Protein AF-A0A969JQ95-F1 (afdb_monomer_lite)

Structure (mmCIF, N/CA/C/O backbone):
data_AF-A0A969JQ95-F1
#
_entry.id   AF-A0A969JQ95-F1
#
loop_
_atom_site.group_PDB
_atom_site.id
_atom_site.type_symbol
_atom_site.label_atom_id
_atom_site.label_alt_id
_atom_site.label_comp_id
_atom_site.label_asym_id
_atom_site.label_entity_id
_atom_site.label_seq_id
_atom_site.pdbx_PDB_ins_code
_atom_site.Cartn_x
_atom_site.Cartn_y
_atom_site.Cartn_z
_atom_site.occupancy
_atom_site.B_iso_or_equiv
_atom_site.auth_seq_id
_atom_site.auth_comp_id
_atom_site.auth_asym_id
_atom_site.auth_atom_id
_atom_site.pdbx_PDB_model_num
ATOM 1 N N . MET A 1 1 ? -40.026 -18.422 6.077 1.00 39.47 1 MET A N 1
ATOM 2 C CA . MET A 1 1 ? -38.913 -17.659 5.477 1.00 39.47 1 MET A CA 1
ATOM 3 C C . MET A 1 1 ? -38.863 -16.306 6.175 1.00 39.47 1 MET A C 1
ATOM 5 O O . MET A 1 1 ? -39.775 -15.521 5.938 1.00 39.47 1 MET A O 1
ATOM 9 N N . PRO A 1 2 ? -37.931 -16.047 7.105 1.00 45.78 2 PRO A N 1
ATOM 10 C CA . PRO A 1 2 ? -37.826 -14.724 7.706 1.00 45.78 2 PRO A CA 1
ATOM 11 C C . PRO A 1 2 ? -37.225 -13.755 6.680 1.00 45.78 2 PRO A C 1
ATOM 13 O O . PRO A 1 2 ? -36.242 -14.078 6.016 1.00 45.78 2 PRO A O 1
ATOM 16 N N . GLY A 1 3 ? -37.871 -12.601 6.508 1.00 43.53 3 GLY A N 1
ATOM 17 C CA . GLY A 1 3 ? -37.455 -11.560 5.573 1.00 43.53 3 GLY A CA 1
ATOM 18 C C . GLY A 1 3 ? -36.131 -10.927 5.992 1.00 43.53 3 GLY A C 1
ATOM 19 O O . GLY A 1 3 ? -35.941 -10.586 7.157 1.00 43.53 3 GLY A O 1
ATOM 20 N N . ASN A 1 4 ? -35.225 -10.765 5.029 1.00 43.16 4 ASN A N 1
ATOM 21 C CA . ASN A 1 4 ? -33.985 -10.015 5.189 1.00 43.16 4 ASN A CA 1
ATOM 22 C C . ASN A 1 4 ? -34.317 -8.561 5.558 1.00 43.16 4 ASN A C 1
ATOM 24 O O . ASN A 1 4 ? -34.802 -7.801 4.720 1.00 43.16 4 ASN A O 1
ATOM 28 N N . ILE A 1 5 ? -34.061 -8.171 6.807 1.00 46.16 5 ILE A N 1
ATOM 29 C CA . ILE A 1 5 ? -34.187 -6.780 7.244 1.00 46.16 5 ILE A CA 1
ATOM 30 C C . ILE A 1 5 ? -32.927 -6.052 6.784 1.00 46.16 5 ILE A C 1
ATOM 32 O O . ILE A 1 5 ? -31.868 -6.141 7.401 1.00 46.16 5 ILE A O 1
ATOM 36 N N . THR A 1 6 ? -33.024 -5.347 5.663 1.00 39.12 6 THR A N 1
ATOM 37 C CA . THR A 1 6 ? -31.972 -4.442 5.203 1.00 39.12 6 THR A CA 1
ATOM 38 C C . THR A 1 6 ? -32.025 -3.179 6.062 1.00 39.12 6 THR A C 1
ATOM 40 O O . THR A 1 6 ? -32.934 -2.364 5.917 1.00 39.12 6 THR A O 1
ATOM 43 N N . TYR A 1 7 ? -31.067 -2.999 6.974 1.00 50.94 7 TYR A N 1
ATOM 44 C CA . TYR A 1 7 ? -30.892 -1.722 7.669 1.00 50.94 7 TYR A CA 1
ATOM 45 C C . TYR A 1 7 ? -30.295 -0.707 6.691 1.00 50.94 7 TYR A C 1
ATOM 47 O O . TYR A 1 7 ? -29.084 -0.620 6.501 1.00 50.94 7 TYR A O 1
ATOM 55 N N . THR A 1 8 ? -31.157 0.050 6.019 1.00 44.38 8 THR A N 1
ATOM 56 C CA . THR A 1 8 ? -30.735 1.231 5.268 1.00 44.38 8 THR A CA 1
ATOM 57 C C . THR A 1 8 ? -30.500 2.364 6.262 1.00 44.38 8 THR A C 1
ATOM 59 O O . THR A 1 8 ? -31.432 2.791 6.943 1.00 44.38 8 THR A O 1
ATOM 62 N N . PHE A 1 9 ? -29.274 2.880 6.346 1.00 43.19 9 PHE A N 1
ATOM 63 C CA . PHE A 1 9 ? -29.009 4.118 7.075 1.00 43.19 9 PHE A CA 1
ATOM 64 C C . PHE A 1 9 ? -29.744 5.275 6.383 1.00 43.19 9 PHE A C 1
ATOM 66 O O . PHE A 1 9 ? -29.289 5.813 5.377 1.00 43.19 9 PHE A O 1
ATOM 73 N N . ARG A 1 10 ? -30.899 5.670 6.925 1.00 44.25 10 ARG A N 1
ATOM 74 C CA . ARG A 1 10 ? -31.503 6.978 6.658 1.00 44.25 10 ARG A CA 1
ATOM 75 C C . ARG A 1 10 ? -31.064 7.942 7.747 1.00 44.25 10 ARG A C 1
ATOM 77 O O . ARG A 1 10 ? -31.684 7.990 8.798 1.00 44.25 10 ARG A O 1
ATOM 84 N N . HIS A 1 11 ? -30.056 8.755 7.461 1.00 50.06 11 HIS A N 1
ATOM 85 C CA . HIS A 1 11 ? -29.909 10.057 8.112 1.00 50.06 11 HIS A CA 1
ATOM 86 C C . HIS A 1 11 ? -29.346 11.071 7.112 1.00 50.06 11 HIS A C 1
ATOM 88 O O . HIS A 1 11 ? -28.184 11.445 7.159 1.00 50.06 11 HIS A O 1
ATOM 94 N N . VAL A 1 12 ? -30.203 11.524 6.193 1.00 44.75 12 VAL A N 1
ATOM 95 C CA . VAL A 1 12 ? -29.936 12.688 5.322 1.00 44.75 12 VAL A CA 1
ATOM 96 C C . VAL A 1 12 ? -30.462 13.995 5.951 1.00 44.75 12 VAL A C 1
ATOM 98 O O . VAL A 1 12 ? -30.432 15.039 5.323 1.00 44.75 12 VAL A O 1
ATOM 101 N N . LEU A 1 13 ? -30.912 14.002 7.215 1.00 43.06 13 LEU A N 1
ATOM 102 C CA . LEU A 1 13 ? -31.519 15.202 7.826 1.00 43.06 13 LEU A CA 1
ATOM 103 C C . LEU A 1 13 ? -31.147 15.459 9.300 1.00 43.06 13 LEU A C 1
ATOM 105 O O . LEU A 1 13 ? -31.992 15.901 10.065 1.00 43.06 13 LEU A O 1
ATOM 109 N N . VAL A 1 14 ? -29.893 15.225 9.714 1.00 46.31 14 VAL A N 1
ATOM 110 C CA . VAL A 1 14 ? -29.305 15.908 10.897 1.00 46.31 14 VAL A CA 1
ATOM 111 C C . VAL A 1 14 ? -27.792 16.060 10.693 1.00 46.31 14 VAL A C 1
ATOM 113 O O . VAL A 1 14 ? -27.013 15.306 11.267 1.00 46.31 14 VAL A O 1
ATOM 116 N N . SER A 1 15 ? -27.337 16.958 9.815 1.00 46.72 15 SER A N 1
ATOM 117 C CA . SER A 1 15 ? -25.892 17.034 9.542 1.00 46.72 15 SER A CA 1
ATOM 118 C C . SER A 1 15 ? -25.397 18.352 8.939 1.00 46.72 15 SER A C 1
ATOM 120 O O . SER A 1 15 ? -24.520 18.324 8.089 1.00 46.72 15 SER A O 1
ATOM 122 N N . ASP A 1 16 ? -25.874 19.499 9.417 1.00 43.09 16 ASP A N 1
ATOM 123 C CA . ASP A 1 16 ? -25.148 20.761 9.172 1.00 43.09 16 ASP A CA 1
ATOM 124 C C . ASP A 1 16 ? -24.722 21.436 10.485 1.00 43.09 16 ASP A C 1
ATOM 126 O O . ASP A 1 16 ? -23.599 21.918 10.598 1.00 43.09 16 ASP A O 1
ATOM 130 N N . ALA A 1 17 ? -25.537 21.362 11.546 1.00 48.12 17 ALA A N 1
ATOM 131 C CA . ALA A 1 17 ? -25.195 21.958 12.844 1.00 48.12 17 ALA A CA 1
ATOM 132 C C . ALA A 1 17 ? -24.312 21.070 13.753 1.00 48.12 17 ALA A C 1
ATOM 134 O O . ALA A 1 17 ? -23.516 21.600 14.518 1.00 48.12 17 ALA A O 1
ATOM 135 N N . VAL A 1 18 ? -24.411 19.733 13.669 1.00 47.97 18 VAL A N 1
ATOM 136 C CA . VAL A 1 18 ? -23.677 18.797 14.561 1.00 47.97 18 VAL A CA 1
ATOM 137 C C . VAL A 1 18 ? -22.268 18.469 14.043 1.00 47.97 18 VAL A C 1
ATOM 139 O O . VAL A 1 18 ? -21.341 18.246 14.821 1.00 47.97 18 VAL A O 1
ATOM 142 N N . TYR A 1 19 ? -22.064 18.487 12.723 1.00 49.19 19 TYR A N 1
ATOM 143 C CA . TYR A 1 19 ? -20.752 18.196 12.127 1.00 49.19 19 TYR A CA 1
ATOM 144 C C . TYR A 1 19 ? -19.735 19.324 12.331 1.00 49.19 19 TYR A C 1
ATOM 146 O O . TYR A 1 19 ? -18.538 19.051 12.402 1.00 49.19 19 TYR A O 1
ATOM 154 N N . GLY A 1 20 ? -20.199 20.570 12.473 1.00 50.91 20 GLY A N 1
ATOM 155 C CA . GLY A 1 20 ? -19.352 21.705 12.846 1.00 50.91 20 GLY A CA 1
ATOM 156 C C . GLY A 1 20 ? -18.942 21.716 14.324 1.00 50.91 20 GLY A C 1
ATOM 157 O O . GLY A 1 20 ? -17.975 22.388 14.672 1.00 50.91 20 GLY A O 1
ATOM 158 N N . THR A 1 21 ? -19.644 20.969 15.186 1.00 55.16 21 THR A N 1
ATOM 159 C CA . THR A 1 21 ? -19.422 20.954 16.643 1.00 55.16 21 THR A CA 1
ATOM 160 C C . THR A 1 21 ? -18.683 19.717 17.147 1.00 55.16 21 THR A C 1
ATOM 162 O O . THR A 1 21 ? -18.159 19.746 18.256 1.00 55.16 21 THR A O 1
ATOM 165 N N . MET A 1 22 ? -18.636 18.632 16.367 1.00 64.69 22 MET A N 1
ATOM 166 C CA . MET A 1 22 ? -17.941 17.405 16.764 1.00 64.69 22 MET A CA 1
ATOM 167 C C . MET A 1 22 ? -16.424 17.599 16.683 1.00 64.69 22 MET A C 1
ATOM 169 O O . MET A 1 22 ? -15.874 17.978 15.643 1.00 64.69 22 MET A O 1
ATOM 173 N N . LEU A 1 23 ? -15.728 17.317 17.783 1.00 81.88 23 LEU A N 1
ATOM 174 C CA . LEU A 1 23 ? -14.276 17.440 17.833 1.00 81.88 23 LEU A CA 1
ATOM 175 C C . LEU A 1 23 ? -13.645 16.441 16.853 1.00 81.88 23 LEU A C 1
ATOM 177 O O . LEU A 1 23 ? -14.117 15.314 16.689 1.00 81.88 23 LEU A O 1
ATOM 181 N N . LYS A 1 24 ? -12.525 16.818 16.216 1.00 82.44 24 LYS A N 1
ATOM 182 C CA . LYS A 1 24 ? -11.788 15.930 15.286 1.00 82.44 24 LYS A CA 1
ATOM 183 C C . LYS A 1 24 ? -11.512 14.546 15.893 1.00 82.44 24 LYS A C 1
ATOM 185 O O . LYS A 1 24 ? -11.517 13.552 15.171 1.00 82.44 24 LYS A O 1
ATOM 190 N N . GLN A 1 25 ? -11.291 14.501 17.205 1.00 84.44 25 GLN A N 1
ATOM 191 C CA . GLN A 1 25 ? -11.048 13.282 17.964 1.00 84.44 25 GLN A CA 1
ATOM 192 C C . GLN A 1 25 ? -12.280 12.369 18.027 1.00 84.44 25 GLN A C 1
ATOM 194 O O . GLN A 1 25 ? -12.154 11.177 17.780 1.00 84.44 25 GLN A O 1
ATOM 199 N N . GLU A 1 26 ? -13.473 12.913 18.266 1.00 86.00 26 GLU A N 1
ATOM 200 C CA . GLU A 1 26 ? -14.717 12.132 18.326 1.00 86.00 26 GLU A CA 1
ATOM 201 C C . GLU A 1 26 ? -15.036 11.494 16.970 1.00 86.00 26 GLU A C 1
ATOM 203 O O . GLU A 1 26 ? -15.347 10.305 16.892 1.00 86.00 26 GLU A O 1
ATOM 208 N N . ARG A 1 27 ? -14.855 12.248 15.878 1.00 91.12 27 ARG A N 1
ATOM 209 C CA . ARG A 1 27 ? -15.015 11.717 14.517 1.00 91.12 27 ARG A CA 1
ATOM 210 C C . ARG A 1 27 ? -14.007 10.606 14.210 1.00 91.12 27 ARG A C 1
ATOM 212 O O . ARG A 1 27 ? -14.366 9.613 13.584 1.00 91.12 27 ARG A O 1
ATOM 219 N N . SER A 1 28 ? -12.759 10.762 14.652 1.00 93.19 28 SER A N 1
ATOM 220 C CA . SER A 1 28 ? -11.717 9.740 14.496 1.00 93.19 28 SER A CA 1
ATOM 221 C C . SER A 1 28 ? -12.079 8.443 15.232 1.00 93.19 28 SER A C 1
ATOM 223 O O . SER A 1 28 ? -11.984 7.353 14.663 1.00 93.19 28 SER A O 1
ATOM 225 N N . THR A 1 29 ? -12.613 8.552 16.452 1.00 94.44 29 THR A N 1
ATOM 226 C CA . THR A 1 29 ? -13.114 7.407 17.225 1.00 94.44 29 THR A CA 1
ATOM 227 C C . THR A 1 29 ? -14.301 6.718 16.542 1.00 94.44 29 THR A C 1
ATOM 229 O O . THR A 1 29 ? -14.365 5.492 16.514 1.00 94.44 29 THR A O 1
ATOM 232 N N . LEU A 1 30 ? -15.219 7.469 15.925 1.00 95.62 30 LEU A N 1
ATOM 233 C CA . LEU A 1 30 ? -16.320 6.871 15.157 1.00 95.62 30 LEU A CA 1
ATOM 234 C C . LEU A 1 30 ? -15.821 6.082 13.941 1.00 95.62 30 LEU A C 1
ATOM 236 O O . LEU A 1 30 ? -16.314 4.984 13.684 1.00 95.62 30 LEU A O 1
ATOM 240 N N . HIS A 1 31 ? -14.827 6.597 13.211 1.00 97.62 31 HIS A N 1
ATOM 241 C CA . HIS A 1 31 ? -14.221 5.847 12.110 1.00 97.62 31 HIS A CA 1
ATOM 242 C C . HIS A 1 31 ? -13.595 4.533 12.587 1.00 97.62 31 HIS A C 1
ATOM 244 O O . HIS A 1 31 ? -13.763 3.521 11.906 1.00 97.62 31 HIS A O 1
ATOM 250 N N . LEU A 1 32 ? -12.950 4.536 13.760 1.00 97.69 32 LEU A N 1
ATOM 251 C CA . LEU A 1 32 ? -12.420 3.320 14.373 1.00 97.69 32 LEU A CA 1
ATOM 252 C C . LEU A 1 32 ? -13.526 2.296 14.658 1.00 97.69 32 LEU A C 1
ATOM 254 O O . LEU A 1 32 ? -13.407 1.142 14.252 1.00 97.69 32 LEU A O 1
ATOM 258 N N . PHE A 1 33 ? -14.612 2.715 15.313 1.00 97.94 33 PHE A N 1
ATOM 259 C CA . PHE A 1 33 ? -15.711 1.807 15.649 1.00 97.94 33 PHE A CA 1
ATOM 260 C C . PHE A 1 33 ? -16.371 1.200 14.415 1.00 97.94 33 PHE A C 1
ATOM 262 O O . PHE A 1 33 ? -16.675 0.009 14.410 1.00 97.94 33 PHE A O 1
ATOM 269 N N . VAL A 1 34 ? -16.562 1.988 13.353 1.00 97.94 34 VAL A N 1
ATOM 270 C CA . VAL A 1 34 ? -17.110 1.465 12.096 1.00 97.94 34 VAL A CA 1
ATOM 271 C C . VAL A 1 34 ? -16.171 0.430 11.481 1.00 97.94 34 VAL A C 1
ATOM 273 O O . VAL A 1 34 ? -16.640 -0.632 11.082 1.00 97.94 34 VAL A O 1
ATOM 276 N N . ALA A 1 35 ? -14.862 0.698 11.440 1.00 98.12 35 ALA A N 1
ATOM 277 C CA . ALA A 1 35 ? -13.896 -0.259 10.910 1.00 98.12 35 ALA A CA 1
ATOM 278 C C . ALA A 1 35 ? -13.937 -1.583 11.688 1.00 98.12 35 ALA A C 1
ATOM 280 O O . ALA A 1 35 ? -14.150 -2.635 11.096 1.00 98.12 35 ALA A O 1
ATOM 281 N N . GLN A 1 36 ? -13.852 -1.518 13.019 1.00 98.25 36 GLN A N 1
ATOM 282 C CA . GLN A 1 36 ? -13.895 -2.699 13.886 1.00 98.25 36 GLN A CA 1
ATOM 283 C C . GLN A 1 36 ? -15.206 -3.483 13.751 1.00 98.25 36 GLN A C 1
ATOM 285 O O . GLN A 1 36 ? -15.194 -4.712 13.747 1.00 98.25 36 GLN A O 1
ATOM 290 N N . ALA A 1 37 ? -16.339 -2.791 13.603 1.00 98.19 37 ALA A N 1
ATOM 291 C CA . ALA A 1 37 ? -17.621 -3.443 13.367 1.00 98.19 37 ALA A CA 1
ATOM 292 C C . ALA A 1 37 ? -17.647 -4.187 12.022 1.00 98.19 37 ALA A C 1
ATOM 294 O O . ALA A 1 37 ? -18.160 -5.302 11.960 1.00 98.19 37 ALA A O 1
ATOM 295 N N . ILE A 1 38 ? -17.077 -3.605 10.960 1.00 97.81 38 ILE A N 1
ATOM 296 C CA . ILE A 1 38 ? -16.952 -4.266 9.652 1.00 97.81 38 ILE A CA 1
ATOM 297 C C . ILE A 1 38 ? -16.076 -5.516 9.774 1.00 97.81 38 ILE A C 1
ATOM 299 O O . ILE A 1 38 ? -16.487 -6.575 9.306 1.00 97.81 38 ILE A O 1
ATOM 303 N N . GLU A 1 39 ? -14.918 -5.424 10.432 1.00 97.12 39 GLU A N 1
ATOM 304 C CA . GLU A 1 39 ? -14.035 -6.582 10.632 1.00 97.12 39 GLU A CA 1
ATOM 305 C C . GLU A 1 39 ? -14.716 -7.710 11.399 1.00 97.12 39 GLU A C 1
ATOM 307 O O . GLU A 1 39 ? -14.601 -8.875 11.027 1.00 97.12 39 GLU A O 1
ATOM 312 N N . HIS A 1 40 ? -15.449 -7.360 12.455 1.00 97.06 40 HIS A N 1
ATOM 313 C CA . HIS A 1 40 ? -16.128 -8.333 13.295 1.00 97.06 40 HIS A CA 1
ATOM 314 C C . HIS A 1 40 ? -17.299 -9.011 12.575 1.00 97.06 40 HIS A C 1
ATOM 316 O O . HIS A 1 40 ? -17.450 -10.226 12.648 1.00 97.06 40 HIS A O 1
ATOM 322 N N . LEU A 1 41 ? -18.137 -8.239 11.875 1.00 97.12 41 LEU A N 1
ATOM 323 C CA . LEU A 1 41 ? -19.340 -8.761 11.218 1.00 97.12 41 LEU A CA 1
ATOM 324 C C . LEU A 1 41 ? -19.039 -9.504 9.913 1.00 97.12 41 LEU A C 1
ATOM 326 O O . LEU A 1 41 ? -19.851 -10.317 9.471 1.00 97.12 41 LEU A O 1
ATOM 330 N N . TYR A 1 42 ? -17.914 -9.190 9.270 1.00 95.69 42 TYR A N 1
ATOM 331 C CA . TYR A 1 42 ? -17.584 -9.673 7.932 1.00 95.69 42 TYR A CA 1
ATOM 332 C C . TYR A 1 42 ? -16.213 -10.343 7.855 1.00 95.69 42 TYR A C 1
ATOM 334 O O . TYR A 1 42 ? -15.630 -10.374 6.773 1.00 95.69 42 TYR A O 1
ATOM 342 N N . SER A 1 43 ? -15.727 -10.916 8.960 1.00 93.38 43 SER A N 1
ATOM 343 C CA . SER A 1 43 ? -14.435 -11.617 9.036 1.00 93.38 43 SER A CA 1
ATOM 344 C C . SER A 1 43 ? -14.231 -12.617 7.895 1.00 93.38 43 SER A C 1
ATOM 346 O O . SER A 1 43 ? -13.184 -12.626 7.256 1.00 93.38 43 SER A O 1
ATOM 348 N N . ASP A 1 44 ? -15.268 -13.392 7.568 1.00 94.69 44 ASP A N 1
ATOM 349 C CA . ASP A 1 44 ? -15.197 -14.479 6.579 1.00 94.69 44 ASP A CA 1
ATOM 350 C C . ASP A 1 44 ? -15.252 -13.982 5.126 1.00 94.69 44 ASP A C 1
ATOM 352 O O . ASP A 1 44 ? -15.094 -14.751 4.180 1.00 94.69 44 ASP A O 1
ATOM 356 N N . ARG A 1 45 ? -15.520 -12.689 4.928 1.00 94.69 45 ARG A N 1
ATOM 357 C CA . ARG A 1 45 ? -15.636 -12.044 3.613 1.00 94.69 45 ARG A CA 1
ATOM 358 C C . ARG A 1 45 ? -14.949 -10.683 3.590 1.00 94.69 45 ARG A C 1
ATOM 360 O O . ARG A 1 45 ? -15.388 -9.776 2.877 1.00 94.69 45 ARG A O 1
ATOM 367 N N . ILE A 1 46 ? -13.885 -10.551 4.385 1.00 94.12 46 ILE A N 1
ATOM 368 C CA . ILE A 1 46 ? -13.189 -9.285 4.638 1.00 94.12 46 ILE A CA 1
ATOM 369 C C . ILE A 1 46 ? -12.684 -8.643 3.346 1.00 94.12 46 ILE A C 1
ATOM 371 O O . ILE A 1 46 ? -12.702 -7.422 3.196 1.00 94.12 46 ILE A O 1
ATOM 375 N N . ASP A 1 47 ? -12.360 -9.486 2.368 1.00 92.69 47 ASP A N 1
ATOM 376 C CA . ASP A 1 47 ? -11.989 -9.113 1.014 1.00 92.69 47 ASP A CA 1
ATOM 377 C C . ASP A 1 47 ? -12.952 -8.097 0.386 1.00 92.69 47 ASP A C 1
ATOM 379 O O . ASP A 1 47 ? -12.520 -7.098 -0.183 1.00 92.69 47 ASP A O 1
ATOM 383 N N . GLY A 1 48 ? -14.266 -8.286 0.527 1.00 94.38 48 GLY A N 1
ATOM 384 C CA . GLY A 1 48 ? -15.261 -7.364 -0.035 1.00 94.38 48 GLY A CA 1
ATOM 385 C C . GLY A 1 48 ? -15.257 -5.961 0.586 1.00 94.38 48 GLY A C 1
ATOM 386 O O . GLY A 1 48 ? -15.927 -5.070 0.071 1.00 94.38 48 GLY A O 1
ATOM 387 N N . TYR A 1 49 ? -14.518 -5.757 1.678 1.00 97.25 49 TYR A N 1
ATOM 388 C CA . TYR A 1 49 ? -14.526 -4.533 2.477 1.00 97.25 49 TYR A CA 1
ATOM 389 C C . TYR A 1 49 ? -13.153 -3.860 2.585 1.00 97.25 49 TYR A C 1
ATOM 391 O O . TYR A 1 49 ? -13.054 -2.826 3.242 1.00 97.25 49 TYR A O 1
ATOM 399 N N . VAL A 1 50 ? -12.114 -4.386 1.927 1.00 98.00 50 VAL A N 1
ATOM 400 C CA . VAL A 1 50 ? -10.725 -3.897 2.035 1.00 98.00 50 VAL A CA 1
ATOM 401 C C . VAL A 1 50 ? -10.606 -2.384 1.819 1.00 98.00 50 VAL A C 1
ATOM 403 O O . VAL A 1 50 ? -10.035 -1.689 2.655 1.00 98.00 50 VAL A O 1
ATOM 406 N N . GLU A 1 51 ? -11.192 -1.838 0.751 1.00 96.88 51 GLU A N 1
ATOM 407 C CA . GLU A 1 51 ? -11.119 -0.396 0.459 1.00 96.88 51 GLU A CA 1
ATOM 408 C C . GLU A 1 51 ? -11.865 0.460 1.491 1.00 96.88 51 GLU A C 1
ATOM 410 O O . GLU A 1 51 ? -11.432 1.563 1.843 1.00 96.88 51 GLU A O 1
ATOM 415 N N . ILE A 1 52 ? -12.994 -0.043 1.997 1.00 97.44 52 ILE A N 1
ATOM 416 C CA . ILE A 1 52 ? -13.784 0.633 3.029 1.00 97.44 52 ILE A CA 1
ATOM 417 C C . ILE A 1 52 ? -12.986 0.648 4.336 1.00 97.44 52 ILE A C 1
ATOM 419 O O . ILE A 1 52 ? -12.849 1.699 4.964 1.00 97.44 52 ILE A O 1
ATOM 423 N N . LEU A 1 53 ? -12.394 -0.485 4.712 1.00 98.62 53 LEU A N 1
ATOM 424 C CA . LEU A 1 53 ? -11.545 -0.614 5.894 1.00 98.62 53 LEU A CA 1
ATOM 425 C C . LEU A 1 53 ? -10.325 0.300 5.804 1.00 98.62 53 LEU A C 1
ATOM 427 O O . LEU A 1 53 ? -10.085 1.062 6.739 1.00 98.62 53 LEU A O 1
ATOM 431 N N . ALA A 1 54 ? -9.628 0.325 4.664 1.00 97.94 54 ALA A N 1
ATOM 432 C CA . ALA A 1 54 ? -8.507 1.233 4.423 1.00 97.94 54 ALA A CA 1
ATOM 433 C C . ALA A 1 54 ? -8.906 2.693 4.695 1.00 97.94 54 ALA A C 1
ATOM 435 O O . ALA A 1 54 ? -8.230 3.421 5.423 1.00 97.94 54 ALA A O 1
ATOM 436 N N . ASN A 1 55 ? -10.057 3.110 4.165 1.00 97.06 55 ASN A N 1
ATOM 437 C CA . ASN A 1 55 ? -10.580 4.463 4.320 1.00 97.06 55 ASN A CA 1
ATOM 438 C C . ASN A 1 55 ? -10.994 4.813 5.754 1.00 97.06 55 ASN A C 1
ATOM 440 O O . ASN A 1 55 ? -10.770 5.948 6.193 1.00 97.06 55 ASN A O 1
ATOM 444 N N . HIS A 1 56 ? -11.632 3.887 6.469 1.00 98.44 56 HIS A N 1
ATOM 445 C CA . HIS A 1 56 ? -12.030 4.117 7.854 1.00 98.44 56 HIS A CA 1
ATOM 446 C C . HIS A 1 56 ? -10.813 4.132 8.779 1.00 98.44 56 HIS A C 1
ATOM 448 O O . HIS A 1 56 ? -10.668 5.072 9.559 1.00 98.44 56 HIS A O 1
ATOM 454 N N . TYR A 1 57 ? -9.890 3.182 8.635 1.00 98.56 57 TYR A N 1
ATOM 455 C CA . TYR A 1 57 ? -8.683 3.158 9.453 1.00 98.56 57 TYR A CA 1
ATOM 456 C C . TYR A 1 57 ? -7.784 4.371 9.219 1.00 98.56 57 TYR A C 1
ATOM 458 O O . TYR A 1 57 ? -7.282 4.930 10.194 1.00 98.56 57 TYR A O 1
ATOM 466 N N . LEU A 1 58 ? -7.658 4.861 7.978 1.00 98.06 58 LEU A N 1
ATOM 467 C CA . LEU A 1 58 ? -6.886 6.073 7.669 1.00 98.06 58 LEU A CA 1
ATOM 468 C C . LEU A 1 58 ? -7.391 7.315 8.427 1.00 98.06 58 LEU A C 1
ATOM 470 O O . LEU A 1 58 ? -6.623 8.226 8.727 1.00 98.06 58 LEU A O 1
ATOM 474 N N . ARG A 1 59 ? -8.693 7.366 8.728 1.00 97.88 59 ARG A N 1
ATOM 475 C CA . ARG A 1 59 ? -9.337 8.468 9.461 1.00 97.88 59 ARG A CA 1
ATOM 476 C C . ARG A 1 59 ? -9.425 8.209 10.967 1.00 97.88 59 ARG A C 1
ATOM 478 O O . ARG A 1 59 ? -10.025 9.016 11.675 1.00 97.88 59 ARG A O 1
ATOM 485 N N . SER A 1 60 ? -8.849 7.106 11.433 1.00 97.06 60 SER A N 1
ATOM 486 C CA . SER A 1 60 ? -8.874 6.646 12.817 1.00 97.06 60 SER A CA 1
ATOM 487 C C . SER A 1 60 ? -7.496 6.785 13.485 1.00 97.06 60 SER A C 1
ATOM 489 O O . SER A 1 60 ? -6.512 7.086 12.806 1.00 97.06 60 SER A O 1
ATOM 491 N N . PRO A 1 61 ? -7.379 6.524 14.798 1.00 96.44 61 PRO A N 1
ATOM 492 C CA . PRO A 1 61 ? -6.082 6.472 15.472 1.00 96.44 61 PRO A CA 1
ATOM 493 C C . PRO A 1 61 ? -5.227 5.234 15.123 1.00 96.44 61 PRO A C 1
ATOM 495 O O . PRO A 1 61 ? -4.035 5.241 15.413 1.00 96.44 61 PRO A O 1
ATOM 498 N N . GLN A 1 62 ? -5.800 4.178 14.525 1.00 97.69 62 GLN A N 1
ATOM 499 C CA . GLN A 1 62 ? -5.098 2.921 14.207 1.00 97.69 62 GLN A CA 1
ATOM 500 C C . GLN A 1 62 ? -4.479 2.963 12.801 1.00 97.69 62 GLN A C 1
ATOM 502 O O . GLN A 1 62 ? -4.994 2.384 11.840 1.00 97.69 62 GLN A O 1
ATOM 507 N N . LEU A 1 63 ? -3.382 3.712 12.670 1.00 98.19 63 LEU A N 1
ATOM 508 C CA . LEU A 1 63 ? -2.684 3.901 11.393 1.00 98.19 63 LEU A CA 1
ATOM 509 C C . LEU A 1 63 ? -1.932 2.652 10.914 1.00 98.19 63 LEU A C 1
ATOM 511 O O . LEU A 1 63 ? -1.701 2.503 9.719 1.00 98.19 63 LEU A O 1
ATOM 515 N N . ASP A 1 64 ? -1.582 1.745 11.819 1.00 98.19 64 ASP A N 1
ATOM 516 C CA . ASP A 1 64 ? -1.011 0.427 11.530 1.00 98.19 64 ASP A CA 1
ATOM 517 C C . ASP A 1 64 ? -2.007 -0.444 10.747 1.00 98.19 64 ASP A C 1
ATOM 519 O O . ASP A 1 64 ? -1.670 -1.039 9.721 1.00 98.19 64 ASP A O 1
ATOM 523 N N . ARG A 1 65 ? -3.282 -0.423 11.154 1.00 98.44 65 ARG A N 1
ATOM 524 C CA . ARG A 1 65 ? -4.372 -1.063 10.406 1.00 98.44 65 ARG A CA 1
ATOM 525 C C . ARG A 1 65 ? -4.623 -0.355 9.080 1.00 98.44 65 ARG A C 1
ATOM 527 O O . ARG A 1 65 ? -4.863 -1.017 8.073 1.00 98.44 65 ARG A O 1
ATOM 534 N N . ALA A 1 66 ? -4.518 0.976 9.051 1.00 98.69 66 ALA A N 1
ATOM 535 C CA . ALA A 1 66 ? -4.637 1.742 7.811 1.00 98.69 66 ALA A CA 1
ATOM 536 C C . ALA A 1 66 ? -3.553 1.351 6.798 1.00 98.69 66 ALA A C 1
ATOM 538 O O . ALA A 1 66 ? -3.868 1.154 5.628 1.00 98.69 66 ALA A O 1
ATOM 539 N N . LEU A 1 67 ? -2.306 1.195 7.253 1.00 98.81 67 LEU A N 1
ATOM 540 C CA . LEU A 1 67 ? -1.184 0.739 6.436 1.00 98.81 67 LEU A CA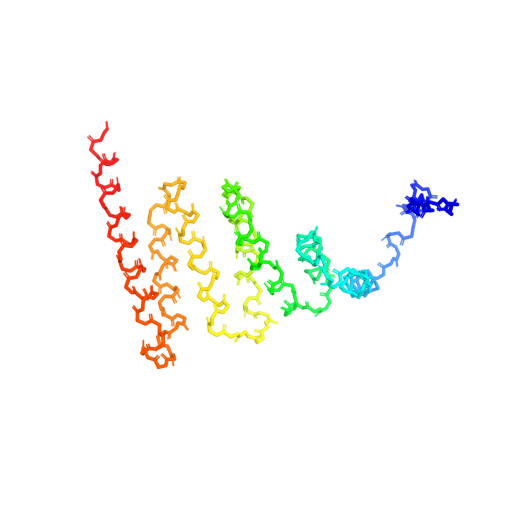 1
ATOM 541 C C . LEU A 1 67 ? -1.490 -0.631 5.824 1.00 98.81 67 LEU A C 1
ATOM 543 O O . LEU A 1 67 ? -1.452 -0.771 4.605 1.00 98.81 67 LEU A O 1
ATOM 547 N N . HIS A 1 68 ? -1.875 -1.603 6.654 1.00 98.50 68 HIS A N 1
ATOM 548 C CA . HIS A 1 68 ? -2.223 -2.950 6.201 1.00 98.50 68 HIS A CA 1
ATOM 549 C C . HIS A 1 68 ? -3.305 -2.941 5.109 1.00 98.50 68 HIS A C 1
ATOM 551 O O . HIS A 1 68 ? -3.104 -3.483 4.023 1.00 98.50 68 HIS A O 1
ATOM 557 N N . TYR A 1 69 ? -4.437 -2.275 5.351 1.00 98.75 69 TYR A N 1
ATOM 558 C CA . TYR A 1 69 ? -5.530 -2.266 4.378 1.00 98.75 69 TYR A CA 1
ATOM 559 C C . TYR A 1 69 ? -5.24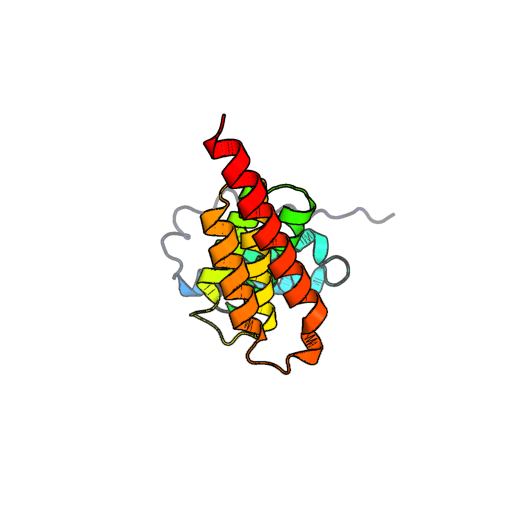9 -1.418 3.136 1.00 98.75 69 TYR A C 1
ATOM 561 O O . TYR A 1 69 ? -5.790 -1.723 2.076 1.00 98.75 69 TYR A O 1
ATOM 569 N N . MET A 1 70 ? -4.407 -0.383 3.219 1.00 98.75 70 MET A N 1
ATOM 570 C CA . MET A 1 70 ? -3.976 0.365 2.032 1.00 98.75 70 MET A CA 1
ATOM 571 C C . MET A 1 70 ? -3.076 -0.474 1.126 1.00 98.75 70 MET A C 1
ATOM 573 O O . MET A 1 70 ? -3.225 -0.396 -0.091 1.00 98.75 70 MET A O 1
ATOM 577 N N . ILE A 1 71 ? -2.200 -1.308 1.694 1.00 98.81 71 ILE A N 1
ATOM 578 C CA . ILE A 1 71 ? -1.400 -2.263 0.916 1.00 98.81 71 ILE A CA 1
ATOM 579 C C . ILE A 1 71 ? -2.322 -3.248 0.191 1.00 98.81 71 ILE A C 1
ATOM 581 O O . ILE A 1 71 ? -2.246 -3.367 -1.032 1.00 98.81 71 ILE A O 1
ATOM 585 N N . LEU A 1 72 ? -3.260 -3.874 0.913 1.00 98.62 72 LEU A N 1
ATOM 586 C CA . LEU A 1 72 ? -4.225 -4.804 0.316 1.00 98.62 72 LEU A CA 1
ATOM 587 C C . LEU A 1 72 ? -5.091 -4.134 -0.762 1.00 98.62 72 LEU A C 1
ATOM 589 O O . LEU A 1 72 ? -5.331 -4.717 -1.818 1.00 98.62 72 LEU A O 1
ATOM 593 N N . ALA A 1 73 ? -5.559 -2.905 -0.526 1.00 98.69 73 ALA A N 1
ATOM 594 C CA . ALA A 1 73 ? -6.333 -2.149 -1.509 1.00 98.69 73 ALA A CA 1
ATOM 595 C C . ALA A 1 73 ? -5.507 -1.863 -2.772 1.00 98.69 73 ALA A C 1
ATOM 597 O O . ALA A 1 73 ? -6.001 -2.051 -3.884 1.00 98.69 73 ALA A O 1
ATOM 598 N N . GLY A 1 74 ? -4.235 -1.483 -2.608 1.00 98.62 74 GLY A N 1
ATOM 599 C CA . GLY A 1 74 ? -3.299 -1.280 -3.712 1.00 98.62 74 GLY A CA 1
ATOM 600 C C . GLY A 1 74 ? -3.083 -2.548 -4.534 1.00 98.62 74 GLY A C 1
ATOM 601 O O . GLY A 1 74 ? -3.226 -2.519 -5.755 1.00 98.62 74 GLY A O 1
ATOM 602 N N . GLN A 1 75 ? -2.830 -3.678 -3.869 1.00 98.50 75 GLN A N 1
ATOM 603 C CA . GLN A 1 75 ? -2.649 -4.982 -4.514 1.00 98.50 75 GLN A CA 1
ATOM 604 C C . GLN A 1 75 ? -3.904 -5.414 -5.288 1.00 98.50 75 GLN A C 1
ATOM 606 O O . GLN A 1 75 ? -3.814 -5.827 -6.443 1.00 98.50 75 GLN A O 1
ATOM 611 N N . ARG A 1 76 ? -5.098 -5.264 -4.700 1.00 98.00 76 ARG A N 1
ATOM 612 C CA . ARG A 1 76 ? -6.369 -5.581 -5.376 1.00 98.00 76 ARG A CA 1
ATOM 613 C C . ARG A 1 76 ? -6.615 -4.700 -6.593 1.00 98.00 76 ARG A C 1
ATOM 615 O O . ARG A 1 76 ? -7.006 -5.210 -7.640 1.00 98.00 76 ARG A O 1
ATOM 622 N N . ALA A 1 77 ? -6.396 -3.394 -6.464 1.00 98.25 77 ALA A N 1
ATOM 623 C CA . ALA A 1 77 ? -6.553 -2.465 -7.572 1.00 98.25 77 ALA A CA 1
ATOM 624 C C . ALA A 1 77 ? -5.571 -2.793 -8.709 1.00 98.25 77 ALA A C 1
ATOM 626 O O . ALA A 1 77 ? -5.980 -2.826 -9.869 1.00 98.25 77 ALA A O 1
ATOM 627 N N . ALA A 1 78 ? -4.316 -3.126 -8.386 1.00 97.88 78 ALA A N 1
ATOM 628 C CA . ALA A 1 78 ? -3.315 -3.545 -9.367 1.00 97.88 78 ALA A CA 1
ATOM 629 C C . ALA A 1 78 ? -3.720 -4.846 -10.082 1.00 97.88 78 ALA A C 1
ATOM 631 O O . ALA A 1 78 ? -3.693 -4.900 -11.310 1.00 97.88 78 ALA A O 1
ATOM 632 N N . ASN A 1 79 ? -4.193 -5.855 -9.340 1.00 96.81 79 ASN A N 1
ATOM 633 C CA . ASN A 1 79 ? -4.684 -7.121 -9.903 1.00 96.81 79 ASN A CA 1
ATOM 634 C C . ASN A 1 79 ? -5.889 -6.935 -10.842 1.00 96.81 79 ASN A C 1
ATOM 636 O O . ASN A 1 79 ? -6.090 -7.727 -11.759 1.00 96.81 79 ASN A O 1
ATOM 640 N N . ASN A 1 80 ? -6.672 -5.874 -10.635 1.00 96.75 80 ASN A N 1
ATOM 641 C CA . ASN A 1 80 ? -7.799 -5.496 -11.486 1.00 96.75 80 ASN A CA 1
ATOM 642 C C . ASN A 1 80 ? -7.421 -4.486 -12.587 1.00 96.75 80 ASN A C 1
ATOM 644 O O . ASN A 1 80 ? -8.312 -3.939 -13.236 1.00 96.75 80 ASN A O 1
ATOM 648 N N . TYR A 1 81 ? -6.127 -4.207 -12.791 1.00 96.12 81 TYR A N 1
ATOM 649 C CA . TYR A 1 81 ? -5.607 -3.202 -13.731 1.00 96.12 81 TYR A CA 1
ATOM 650 C C . TYR A 1 81 ? -6.124 -1.772 -13.497 1.00 96.12 81 TYR A C 1
ATOM 652 O O . TYR A 1 81 ? -6.029 -0.906 -14.371 1.00 96.12 81 TYR A O 1
ATOM 660 N N . ALA A 1 82 ? -6.630 -1.480 -12.299 1.00 97.75 82 ALA A N 1
ATOM 661 C CA . ALA A 1 82 ? -7.015 -0.143 -11.872 1.00 97.75 82 ALA A CA 1
ATOM 662 C C . ALA A 1 82 ? -5.774 0.642 -11.409 1.00 97.75 82 ALA A C 1
ATOM 664 O O . ALA A 1 82 ? -5.647 1.024 -10.245 1.00 97.75 82 ALA A O 1
ATOM 665 N N . ASN A 1 83 ? -4.840 0.868 -12.339 1.00 97.38 83 ASN A N 1
ATOM 666 C CA . ASN A 1 83 ? -3.492 1.383 -12.074 1.00 97.38 83 ASN A CA 1
ATOM 667 C C . ASN A 1 83 ? -3.488 2.698 -11.278 1.00 97.38 83 ASN A C 1
ATOM 669 O O . ASN A 1 83 ? -2.722 2.840 -10.330 1.00 97.38 83 ASN A O 1
ATOM 673 N N . GLU A 1 84 ? -4.379 3.640 -11.599 1.00 97.88 84 GLU A N 1
ATOM 674 C CA . GLU A 1 84 ? -4.450 4.915 -10.873 1.00 97.88 84 GLU A CA 1
ATOM 675 C C . GLU A 1 84 ? -4.897 4.736 -9.416 1.00 97.88 84 GLU A C 1
ATOM 677 O O . GLU A 1 84 ? -4.335 5.339 -8.502 1.00 97.88 84 GLU A O 1
ATOM 682 N N . GLN A 1 85 ? -5.882 3.866 -9.178 1.00 98.12 85 GLN A N 1
ATOM 683 C CA . GLN A 1 85 ? -6.351 3.559 -7.827 1.00 98.12 85 GLN A CA 1
ATOM 684 C C . GLN A 1 85 ? -5.273 2.817 -7.035 1.00 98.12 85 GLN A C 1
ATOM 686 O O . GLN A 1 85 ? -5.012 3.159 -5.882 1.00 98.12 85 GLN A O 1
ATOM 691 N N . ALA A 1 86 ? -4.590 1.860 -7.669 1.00 98.62 86 ALA A N 1
ATOM 692 C CA . ALA A 1 86 ? -3.464 1.153 -7.073 1.00 98.62 86 ALA A CA 1
ATOM 693 C C . ALA A 1 86 ? -2.358 2.128 -6.650 1.00 98.62 86 ALA A C 1
ATOM 695 O O . ALA A 1 86 ? -1.934 2.115 -5.493 1.00 98.62 86 ALA A O 1
ATOM 696 N N . ARG A 1 87 ? -1.964 3.042 -7.551 1.00 98.56 87 ARG A N 1
ATOM 697 C CA . ARG A 1 87 ? -1.000 4.113 -7.265 1.00 98.56 87 ARG A CA 1
ATOM 698 C C . ARG A 1 87 ? -1.435 4.941 -6.062 1.00 98.56 87 ARG A C 1
ATOM 700 O O . ARG A 1 87 ? -0.644 5.134 -5.143 1.00 98.56 87 ARG A O 1
ATOM 707 N N . GLN A 1 88 ? -2.689 5.393 -6.030 1.00 98.62 88 GLN A N 1
ATOM 708 C CA . GLN A 1 88 ? -3.207 6.207 -4.930 1.00 98.62 88 GLN A CA 1
ATOM 709 C C . GLN A 1 88 ? -3.146 5.469 -3.583 1.00 98.62 88 GLN A C 1
ATOM 711 O O . GLN A 1 88 ? -2.751 6.060 -2.571 1.00 98.62 88 GLN A O 1
ATOM 716 N N . HIS A 1 89 ? -3.511 4.186 -3.555 1.00 98.81 89 HIS A N 1
ATOM 717 C CA . HIS A 1 89 ? -3.454 3.366 -2.346 1.00 98.81 89 HIS A CA 1
ATOM 718 C C . HIS A 1 89 ? -2.019 3.152 -1.864 1.00 98.81 89 HIS A C 1
ATOM 720 O O . HIS A 1 89 ? -1.731 3.421 -0.697 1.00 98.81 89 HIS A O 1
ATOM 726 N N . PHE A 1 90 ? -1.099 2.769 -2.752 1.00 98.81 90 PHE A N 1
ATOM 727 C CA . PHE A 1 90 ? 0.299 2.570 -2.377 1.00 98.81 90 PHE A CA 1
ATOM 728 C C . PHE A 1 90 ? 1.003 3.869 -1.972 1.00 98.81 90 PHE A C 1
ATOM 730 O O . PHE A 1 90 ? 1.741 3.868 -0.993 1.00 98.81 90 PHE A O 1
ATOM 737 N N . VAL A 1 91 ? 0.744 5.002 -2.636 1.00 98.75 91 VAL A N 1
ATOM 738 C CA . VAL A 1 91 ? 1.274 6.314 -2.210 1.00 98.75 91 VAL A CA 1
ATOM 739 C C . VAL A 1 91 ? 0.757 6.687 -0.819 1.00 98.75 91 VAL A C 1
ATOM 741 O O . VAL 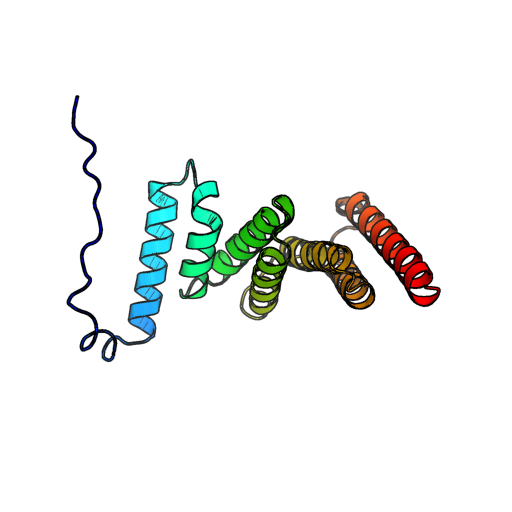A 1 91 ? 1.505 7.199 0.015 1.00 98.75 91 VAL A O 1
ATOM 744 N N . THR A 1 92 ? -0.515 6.397 -0.536 1.00 98.81 92 THR A N 1
ATOM 745 C CA . THR A 1 92 ? -1.086 6.617 0.798 1.00 98.81 92 THR A CA 1
ATOM 746 C C . THR A 1 92 ? -0.410 5.719 1.837 1.00 98.81 92 THR A C 1
ATOM 748 O O . THR A 1 92 ? -0.034 6.211 2.899 1.00 98.81 92 THR A O 1
ATOM 751 N N . ALA A 1 93 ? -0.199 4.436 1.523 1.00 98.81 93 ALA A N 1
ATOM 752 C CA . ALA A 1 93 ? 0.522 3.488 2.372 1.00 98.81 93 ALA A CA 1
ATOM 753 C C . ALA A 1 93 ? 1.973 3.932 2.634 1.00 98.81 93 ALA A C 1
ATOM 755 O O . ALA A 1 93 ? 2.416 3.942 3.781 1.00 98.81 93 ALA A O 1
ATOM 756 N N . LEU A 1 94 ? 2.684 4.398 1.602 1.00 98.75 94 LEU A N 1
ATOM 757 C CA . LEU A 1 94 ? 4.045 4.926 1.711 1.00 98.75 94 LEU A CA 1
ATOM 758 C C . LEU A 1 94 ? 4.114 6.099 2.700 1.00 98.75 94 LEU A C 1
ATOM 760 O O . LEU A 1 94 ? 4.996 6.156 3.555 1.00 98.75 94 LEU A O 1
ATOM 764 N N . GLY A 1 95 ? 3.132 7.004 2.649 1.00 98.56 95 GLY A N 1
ATOM 765 C CA . GLY A 1 95 ? 3.012 8.118 3.593 1.00 98.56 95 GLY A CA 1
ATOM 766 C C . GLY A 1 95 ? 2.679 7.714 5.038 1.00 98.56 95 GLY A C 1
ATOM 767 O O . GLY A 1 95 ? 2.774 8.556 5.937 1.00 98.56 95 GLY A O 1
ATOM 768 N N . LEU A 1 96 ? 2.273 6.462 5.280 1.00 98.62 96 LEU A N 1
ATOM 769 C CA . LEU A 1 96 ? 2.024 5.918 6.617 1.00 98.62 96 LEU A CA 1
ATOM 770 C C . LEU A 1 96 ? 3.264 5.274 7.241 1.00 98.62 96 LEU A C 1
ATOM 772 O O . LEU A 1 96 ? 3.339 5.257 8.467 1.00 98.62 96 LEU A O 1
ATOM 776 N N . LEU A 1 97 ? 4.249 4.826 6.450 1.00 98.00 97 LEU A N 1
ATOM 777 C CA . LEU A 1 97 ? 5.471 4.190 6.970 1.00 98.00 97 LEU A CA 1
ATOM 778 C C . LEU A 1 97 ? 6.219 5.072 7.982 1.00 98.00 97 LEU A C 1
ATOM 780 O O . LEU A 1 97 ? 6.761 4.572 8.959 1.00 98.00 97 LEU A O 1
ATOM 784 N N . SER A 1 98 ? 6.191 6.398 7.818 1.00 97.44 98 SER A N 1
ATOM 785 C CA . SER A 1 98 ? 6.823 7.342 8.757 1.00 97.44 98 SER A CA 1
ATOM 786 C C . SER A 1 98 ? 6.037 7.582 10.054 1.00 97.44 98 SER A C 1
ATOM 788 O O . SER A 1 98 ? 6.489 8.332 10.918 1.00 97.44 98 SER A O 1
ATOM 790 N N . LYS A 1 99 ? 4.846 6.989 10.195 1.00 97.69 99 LYS A N 1
ATOM 791 C CA . LYS A 1 99 ? 3.912 7.231 11.308 1.00 97.69 99 LYS A CA 1
ATOM 792 C C . LYS A 1 99 ? 3.665 5.999 12.171 1.00 97.69 99 LYS A C 1
ATOM 794 O O . LYS A 1 99 ? 2.979 6.114 13.185 1.00 97.69 99 LYS A O 1
ATOM 799 N N . VAL A 1 100 ? 4.170 4.838 11.764 1.00 97.94 100 VAL A N 1
ATOM 800 C CA . VAL A 1 100 ? 3.925 3.557 12.430 1.00 97.94 100 VAL A CA 1
ATOM 801 C C . VAL A 1 100 ? 5.198 2.726 12.469 1.00 97.94 100 VAL A C 1
ATOM 803 O O . VAL A 1 100 ? 6.105 2.924 11.666 1.00 97.94 100 VAL A O 1
ATOM 806 N N . VAL A 1 101 ? 5.252 1.771 13.392 1.00 97.38 101 VAL A N 1
ATOM 807 C CA . VAL A 1 101 ? 6.221 0.676 13.303 1.00 97.38 101 VAL A CA 1
ATOM 808 C C . VAL A 1 101 ? 5.718 -0.281 12.225 1.00 97.38 101 VAL A C 1
ATOM 810 O O . VAL A 1 101 ? 4.563 -0.703 12.281 1.00 97.38 101 VAL A O 1
ATOM 813 N N . TYR A 1 102 ? 6.560 -0.597 11.247 1.00 95.75 102 TYR A N 1
ATOM 814 C CA . TYR A 1 102 ? 6.226 -1.469 10.121 1.00 95.75 102 TYR A CA 1
ATOM 815 C C . TYR A 1 102 ? 7.257 -2.589 9.976 1.00 95.75 102 TYR A C 1
ATOM 817 O O . TYR A 1 102 ? 8.374 -2.484 10.483 1.00 95.75 102 TYR A O 1
ATOM 825 N N . GLN A 1 103 ? 6.864 -3.661 9.292 1.00 93.94 103 GLN A N 1
ATOM 826 C CA . GLN A 1 103 ? 7.763 -4.752 8.916 1.00 93.94 103 GLN A CA 1
ATOM 827 C C . GLN A 1 103 ? 8.445 -4.451 7.574 1.00 93.94 103 GLN A C 1
ATOM 829 O O . GLN A 1 103 ? 7.779 -3.899 6.692 1.00 93.94 103 GLN A O 1
ATOM 834 N N . PRO A 1 104 ? 9.713 -4.853 7.372 1.00 92.75 104 PRO A N 1
ATOM 835 C CA . PRO A 1 104 ? 10.415 -4.756 6.086 1.00 92.75 104 PRO A CA 1
ATOM 836 C C . PRO A 1 104 ? 9.575 -5.187 4.875 1.00 92.75 104 PRO A C 1
ATOM 838 O O . PRO A 1 104 ? 9.493 -4.467 3.877 1.00 92.75 104 PRO A O 1
ATOM 841 N N . SER A 1 105 ? 8.835 -6.291 5.014 1.00 93.38 105 SER A N 1
ATOM 842 C CA . SER A 1 105 ? 7.919 -6.807 3.992 1.00 93.38 105 SER A CA 1
ATOM 843 C C . SER A 1 105 ? 6.840 -5.806 3.558 1.00 93.38 105 SER A C 1
ATOM 845 O O . SER A 1 105 ? 6.535 -5.719 2.375 1.00 93.38 105 SER A O 1
ATOM 847 N N . GLN A 1 106 ? 6.307 -4.984 4.466 1.00 97.19 106 GLN A N 1
ATOM 848 C CA . GLN A 1 106 ? 5.295 -3.977 4.126 1.00 97.19 106 GLN A CA 1
ATOM 849 C C . GLN A 1 106 ? 5.883 -2.851 3.270 1.00 97.19 106 GLN A C 1
ATOM 851 O O . GLN A 1 106 ? 5.233 -2.367 2.345 1.00 97.19 106 GLN A O 1
ATOM 856 N N . ALA A 1 107 ? 7.115 -2.424 3.563 1.00 97.38 107 ALA A N 1
ATOM 857 C CA . ALA A 1 107 ? 7.811 -1.445 2.733 1.00 97.38 107 ALA A CA 1
ATOM 858 C C . ALA A 1 107 ? 8.126 -2.031 1.349 1.00 97.38 107 ALA A C 1
ATOM 860 O O . ALA A 1 107 ? 7.868 -1.370 0.339 1.00 97.38 107 ALA A O 1
ATOM 861 N N . PHE A 1 108 ? 8.584 -3.285 1.295 1.00 96.44 108 PHE A N 1
ATOM 862 C CA . PHE A 1 108 ? 8.772 -4.014 0.042 1.00 96.44 108 PHE A CA 1
ATOM 863 C C . PHE A 1 108 ? 7.484 -4.069 -0.787 1.00 96.44 108 PHE A C 1
ATOM 865 O O . PHE A 1 108 ? 7.501 -3.650 -1.940 1.00 96.44 108 PHE A O 1
ATOM 872 N N . GLU A 1 109 ? 6.356 -4.495 -0.209 1.00 97.88 109 GLU A N 1
ATOM 873 C CA . GLU A 1 109 ? 5.069 -4.604 -0.912 1.00 97.88 109 GLU A CA 1
ATOM 874 C C . GLU A 1 109 ? 4.627 -3.270 -1.534 1.00 97.88 109 GLU A C 1
ATOM 876 O O . GLU A 1 109 ? 4.157 -3.235 -2.674 1.00 97.88 109 GLU A O 1
ATOM 881 N N . ILE A 1 110 ? 4.804 -2.162 -0.808 1.00 98.75 110 ILE A N 1
ATOM 882 C CA . ILE A 1 110 ? 4.452 -0.815 -1.279 1.00 98.75 110 ILE A CA 1
ATOM 883 C C . ILE A 1 110 ? 5.339 -0.392 -2.446 1.00 98.75 110 ILE A C 1
ATOM 885 O O . ILE A 1 110 ? 4.841 0.077 -3.472 1.00 98.75 110 ILE A O 1
ATOM 889 N N . HIS A 1 111 ? 6.655 -0.522 -2.284 1.00 98.62 111 HIS A N 1
ATOM 890 C CA . HIS A 1 111 ? 7.615 -0.090 -3.290 1.00 98.62 111 HIS A CA 1
ATOM 891 C C . HIS A 1 111 ? 7.558 -0.976 -4.538 1.00 98.62 111 HIS A C 1
ATOM 893 O O . HIS A 1 111 ? 7.507 -0.454 -5.649 1.00 98.62 111 HIS A O 1
ATOM 899 N N . HIS A 1 112 ? 7.458 -2.292 -4.376 1.00 98.38 112 HIS A N 1
ATOM 900 C CA . HIS A 1 112 ? 7.258 -3.229 -5.475 1.00 98.38 112 HIS A CA 1
ATOM 901 C C . HIS A 1 112 ? 5.960 -2.917 -6.238 1.00 98.38 112 HIS A C 1
ATOM 903 O O . HIS A 1 112 ? 5.981 -2.767 -7.460 1.00 98.38 112 HIS A O 1
ATOM 909 N N . GLY A 1 113 ? 4.840 -2.733 -5.526 1.00 98.50 113 GLY A N 1
ATOM 910 C CA . GLY A 1 113 ? 3.551 -2.385 -6.128 1.00 98.50 113 GLY A CA 1
ATOM 911 C C . GLY A 1 113 ? 3.570 -1.055 -6.892 1.00 98.50 113 GLY A C 1
ATOM 912 O O . GLY A 1 113 ? 3.045 -0.976 -8.004 1.00 98.50 113 GLY A O 1
ATOM 913 N N . LEU A 1 114 ? 4.218 -0.017 -6.350 1.00 98.75 114 LEU A N 1
ATOM 914 C CA . LEU A 1 114 ? 4.419 1.252 -7.065 1.00 98.75 114 LEU A CA 1
ATOM 915 C C . LEU A 1 114 ? 5.290 1.074 -8.304 1.00 98.75 114 LEU A C 1
ATOM 917 O O . LEU A 1 114 ? 4.957 1.617 -9.356 1.00 98.75 114 LEU A O 1
ATOM 921 N N . GLY A 1 115 ? 6.371 0.302 -8.196 1.00 98.50 115 GLY A N 1
ATOM 922 C CA . GLY A 1 115 ? 7.243 -0.020 -9.319 1.00 98.50 115 GLY A CA 1
ATOM 923 C C . GLY A 1 115 ? 6.476 -0.658 -10.477 1.00 98.50 115 GLY A C 1
ATOM 924 O O . GLY A 1 115 ? 6.581 -0.176 -11.610 1.00 98.50 115 GLY A O 1
ATOM 925 N N . ASP A 1 116 ? 5.645 -1.660 -10.183 1.00 98.25 116 ASP A N 1
ATOM 926 C CA . ASP A 1 116 ? 4.825 -2.368 -11.171 1.00 98.25 116 ASP A CA 1
ATOM 927 C C . ASP A 1 116 ? 3.817 -1.431 -11.848 1.00 98.25 116 ASP A C 1
ATOM 929 O O . ASP A 1 116 ? 3.734 -1.370 -13.078 1.00 98.25 116 ASP A O 1
ATOM 933 N N . VAL A 1 117 ? 3.081 -0.648 -11.056 1.00 98.25 117 VAL A N 1
ATOM 934 C CA . VAL A 1 117 ? 2.077 0.292 -11.571 1.00 98.25 117 VAL A CA 1
ATOM 935 C C . VAL A 1 117 ? 2.720 1.366 -12.451 1.00 98.25 117 VAL A C 1
ATOM 937 O O . VAL A 1 117 ? 2.224 1.640 -13.544 1.00 98.25 117 VAL A O 1
ATOM 940 N N . LEU A 1 118 ? 3.844 1.943 -12.017 1.00 98.00 118 LEU A N 1
ATOM 941 C CA . LEU A 1 118 ? 4.571 2.975 -12.763 1.00 98.00 118 LEU A CA 1
ATOM 942 C C . LEU A 1 118 ? 5.165 2.429 -14.065 1.00 98.00 118 LEU A C 1
ATOM 944 O O . LEU A 1 118 ? 5.130 3.108 -15.090 1.00 98.00 118 LEU A O 1
ATOM 948 N N . MET A 1 119 ? 5.644 1.182 -14.060 1.00 96.75 119 MET A N 1
ATOM 949 C CA . MET A 1 119 ? 6.100 0.505 -15.276 1.00 96.75 119 MET A CA 1
ATOM 950 C C . MET A 1 119 ? 4.963 0.356 -16.296 1.00 96.75 119 MET A C 1
ATOM 952 O O . MET A 1 119 ? 5.189 0.548 -17.491 1.00 96.75 119 MET A O 1
ATOM 956 N N . LEU A 1 120 ? 3.752 0.012 -15.843 1.00 95.12 120 LEU A N 1
ATOM 957 C CA . LEU A 1 120 ? 2.586 -0.175 -16.714 1.00 95.12 120 LEU A CA 1
ATOM 958 C C . LEU A 1 120 ? 2.102 1.130 -17.354 1.00 9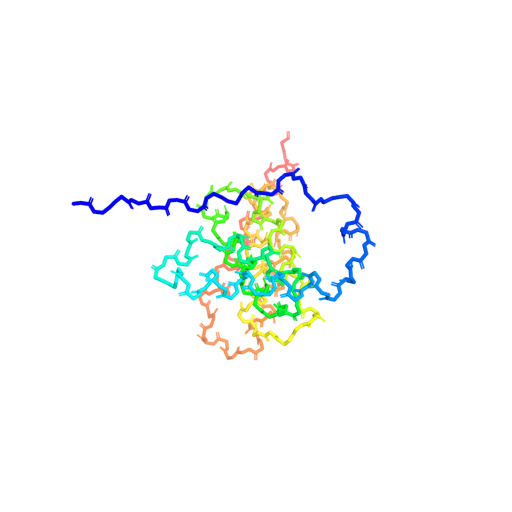5.12 120 LEU A C 1
ATOM 960 O O . LEU A 1 120 ? 1.635 1.099 -18.490 1.00 95.12 120 LEU A O 1
ATOM 964 N N . VAL A 1 121 ? 2.226 2.263 -16.660 1.00 94.69 121 VAL A N 1
ATOM 965 C CA . VAL A 1 121 ? 1.826 3.583 -17.187 1.00 94.69 121 VAL A CA 1
ATOM 966 C C . VAL A 1 121 ? 2.956 4.320 -17.918 1.00 94.69 121 VAL A C 1
ATOM 968 O O . VAL A 1 121 ? 2.765 5.450 -18.357 1.00 94.69 121 VAL A O 1
ATOM 971 N N . GLY A 1 122 ? 4.120 3.682 -18.086 1.00 95.06 122 GLY A N 1
ATOM 972 C CA . GLY A 1 122 ? 5.251 4.221 -18.851 1.00 95.06 122 GLY A CA 1
ATOM 973 C C . GLY A 1 122 ? 6.186 5.146 -18.066 1.00 95.06 122 GLY A C 1
ATOM 974 O O . GLY A 1 122 ? 7.115 5.713 -18.637 1.00 95.06 122 GLY A O 1
ATOM 975 N N . GLU A 1 123 ? 6.006 5.278 -16.753 1.00 95.94 123 GLU A N 1
ATOM 976 C CA . GLU A 1 123 ? 6.875 6.065 -15.873 1.00 95.94 123 GLU A CA 1
ATOM 977 C C . GLU A 1 123 ? 8.125 5.255 -15.465 1.00 95.94 123 GLU A C 1
ATOM 979 O O . GLU A 1 123 ? 8.373 4.965 -14.292 1.00 95.94 123 GLU A O 1
ATOM 984 N N . TYR A 1 124 ? 8.938 4.860 -16.450 1.00 95.69 124 TYR A N 1
ATOM 985 C CA . TYR A 1 124 ? 10.033 3.892 -16.278 1.00 95.69 124 TYR A CA 1
ATOM 986 C C . TYR A 1 124 ? 11.102 4.318 -15.269 1.00 95.69 124 TYR A C 1
ATOM 988 O O . TYR A 1 124 ? 11.566 3.502 -14.472 1.00 95.69 124 TYR A O 1
ATOM 996 N N . GLN A 1 125 ? 11.489 5.595 -15.267 1.00 95.50 125 GLN A N 1
ATOM 997 C CA . GLN A 1 125 ? 12.488 6.088 -14.318 1.00 95.50 125 GLN A CA 1
ATOM 998 C C . GLN A 1 125 ? 11.973 6.040 -12.877 1.00 95.50 125 GLN A C 1
ATOM 1000 O O . GLN A 1 125 ? 12.712 5.622 -11.987 1.00 95.50 125 GLN A O 1
ATOM 1005 N N . ALA A 1 126 ? 10.716 6.427 -12.650 1.00 96.94 126 ALA A N 1
ATOM 1006 C CA . ALA A 1 126 ? 10.100 6.366 -11.329 1.00 96.94 126 ALA A CA 1
ATOM 1007 C C . ALA A 1 126 ? 9.910 4.909 -10.876 1.00 96.94 126 ALA A C 1
ATOM 1009 O O . ALA A 1 126 ? 10.227 4.576 -9.736 1.00 96.94 126 ALA A O 1
ATOM 1010 N N . SER A 1 127 ? 9.497 4.027 -11.790 1.00 98.19 127 SER A N 1
ATOM 1011 C CA . SER A 1 127 ? 9.391 2.586 -11.546 1.00 98.19 127 SER A CA 1
ATOM 1012 C C . SER A 1 127 ? 10.701 1.988 -11.017 1.00 98.19 127 SER A C 1
ATOM 1014 O O . SER A 1 127 ? 10.707 1.360 -9.959 1.00 98.19 127 SER A O 1
ATOM 1016 N N . ARG A 1 128 ? 11.839 2.274 -11.669 1.00 97.94 128 ARG A N 1
ATOM 1017 C CA . ARG A 1 128 ? 13.162 1.814 -11.208 1.00 97.94 128 ARG A CA 1
ATOM 1018 C C . ARG A 1 128 ? 13.541 2.340 -9.830 1.00 97.94 128 ARG A C 1
ATOM 1020 O O . ARG A 1 128 ? 14.140 1.603 -9.055 1.00 97.94 128 ARG A O 1
ATOM 1027 N N . THR A 1 129 ? 13.225 3.599 -9.527 1.00 98.25 129 THR A N 1
ATOM 1028 C CA . THR A 1 129 ? 13.458 4.154 -8.185 1.00 98.25 129 THR A CA 1
ATOM 1029 C C . THR A 1 129 ? 12.705 3.342 -7.135 1.00 98.25 129 THR A C 1
ATOM 1031 O O . THR A 1 129 ? 13.284 2.972 -6.119 1.00 98.25 129 THR A O 1
ATOM 1034 N N . HIS A 1 130 ? 11.444 3.002 -7.404 1.00 98.50 130 HIS A N 1
ATOM 1035 C CA . HIS A 1 130 ? 10.650 2.198 -6.485 1.00 98.50 130 HIS A CA 1
ATOM 1036 C C . HIS A 1 130 ? 11.150 0.753 -6.369 1.00 98.50 130 HIS A C 1
ATOM 1038 O O . HIS A 1 130 ? 11.233 0.258 -5.252 1.00 98.50 130 HIS A O 1
ATOM 1044 N N . TYR A 1 131 ? 11.569 0.099 -7.455 1.00 98.06 131 TYR A N 1
ATOM 1045 C CA . TYR A 1 131 ? 12.171 -1.237 -7.360 1.00 98.06 131 TYR A CA 1
ATOM 1046 C C . TYR A 1 131 ? 13.443 -1.252 -6.506 1.00 98.06 131 TYR A C 1
ATOM 1048 O O . TYR A 1 131 ? 13.584 -2.130 -5.663 1.00 98.06 131 TYR A O 1
ATOM 1056 N N . LYS A 1 132 ? 14.320 -0.249 -6.637 1.00 97.00 132 LYS A N 1
ATOM 1057 C CA . LYS A 1 132 ? 15.511 -0.131 -5.780 1.00 97.00 132 LYS A CA 1
ATOM 1058 C C . LYS A 1 132 ? 15.150 -0.008 -4.303 1.00 97.00 132 LYS A C 1
ATOM 1060 O O . LYS A 1 132 ? 15.682 -0.747 -3.488 1.00 97.00 132 LYS A O 1
ATOM 1065 N N . SER A 1 133 ? 14.195 0.858 -3.965 1.00 97.19 133 SER A N 1
ATOM 1066 C CA . SER A 1 133 ? 13.726 0.982 -2.580 1.00 97.19 133 SER A CA 1
ATOM 1067 C C . SER A 1 133 ? 13.040 -0.286 -2.060 1.00 97.19 133 SER A C 1
ATOM 1069 O O . SER A 1 133 ? 13.086 -0.547 -0.863 1.00 97.19 133 SER A O 1
ATOM 1071 N N . ALA A 1 134 ? 12.417 -1.089 -2.933 1.00 96.19 134 ALA A N 1
ATOM 1072 C CA . ALA A 1 134 ? 11.900 -2.397 -2.542 1.00 96.19 134 ALA A CA 1
ATOM 1073 C C . ALA A 1 134 ? 13.044 -3.347 -2.162 1.00 96.19 134 ALA A C 1
ATOM 1075 O O . ALA A 1 134 ? 12.952 -3.979 -1.118 1.00 96.19 134 ALA A O 1
ATOM 1076 N N . MET A 1 135 ? 14.129 -3.398 -2.945 1.00 94.12 135 MET A N 1
ATOM 1077 C CA . MET A 1 135 ? 15.322 -4.199 -2.621 1.00 94.12 135 MET A CA 1
ATOM 1078 C C . MET A 1 135 ? 15.939 -3.756 -1.289 1.00 94.12 135 MET A C 1
ATOM 1080 O O . MET A 1 135 ? 16.131 -4.581 -0.403 1.00 94.12 135 MET A O 1
ATOM 1084 N N . GLU A 1 136 ? 16.151 -2.449 -1.110 1.00 93.56 136 GLU A N 1
ATOM 1085 C CA . GLU A 1 136 ? 16.706 -1.874 0.126 1.00 93.56 136 GLU A CA 1
ATOM 1086 C C . GLU A 1 136 ? 15.864 -2.222 1.365 1.00 93.56 136 GLU A C 1
ATOM 1088 O O . GLU A 1 136 ? 16.407 -2.380 2.457 1.00 93.56 136 GLU A O 1
ATOM 1093 N N . ALA A 1 137 ? 14.540 -2.360 1.212 1.00 91.94 137 ALA A N 1
ATOM 1094 C CA . ALA A 1 137 ? 13.657 -2.714 2.316 1.00 91.94 137 ALA A CA 1
ATOM 1095 C C . ALA A 1 137 ? 13.911 -4.134 2.849 1.00 91.94 137 ALA A C 1
ATOM 1097 O O . ALA A 1 137 ? 13.789 -4.334 4.052 1.00 91.94 137 ALA A O 1
ATOM 1098 N N . ILE A 1 138 ? 14.268 -5.094 1.990 1.00 87.44 138 ILE A N 1
ATOM 1099 C CA . ILE A 1 138 ? 14.442 -6.519 2.347 1.00 87.44 138 ILE A CA 1
ATOM 1100 C C . ILE A 1 138 ? 15.903 -6.962 2.437 1.00 87.44 138 ILE A C 1
ATOM 1102 O O . ILE A 1 138 ? 16.171 -7.998 3.029 1.00 87.44 138 ILE A O 1
ATOM 1106 N N . GLU A 1 139 ? 16.855 -6.175 1.930 1.00 78.62 139 GLU A N 1
ATOM 1107 C CA . GLU A 1 139 ? 18.300 -6.458 2.021 1.00 78.62 139 GLU A CA 1
ATOM 1108 C C . GLU A 1 139 ? 18.827 -6.418 3.473 1.00 78.62 139 GLU A C 1
ATOM 1110 O O . GLU A 1 139 ? 19.919 -6.895 3.774 1.00 78.62 139 GLU A O 1
ATOM 1115 N N . VAL A 1 140 ? 18.030 -5.874 4.399 1.00 63.16 140 VAL A N 1
ATOM 1116 C CA . VAL A 1 140 ? 18.314 -5.854 5.843 1.00 63.16 140 VAL A CA 1
ATOM 1117 C C . VAL A 1 140 ? 17.998 -7.204 6.517 1.00 63.16 140 VAL A C 1
ATOM 1119 O O . VAL A 1 140 ? 18.517 -7.480 7.599 1.00 63.16 140 VAL A O 1
ATOM 1122 N N . GLU A 1 141 ? 17.177 -8.053 5.892 1.00 58.75 141 GLU A N 1
ATOM 1123 C CA . GLU A 1 141 ? 16.853 -9.412 6.345 1.00 58.75 141 GLU A CA 1
ATOM 1124 C C . GLU A 1 141 ? 17.630 -10.451 5.514 1.00 58.75 141 GLU A C 1
ATOM 1126 O O . GLU A 1 141 ? 17.992 -10.196 4.370 1.00 58.75 141 GLU A O 1
ATOM 1131 N N . ASP A 1 142 ? 17.934 -11.610 6.110 1.00 61.19 142 ASP A N 1
ATOM 1132 C CA . ASP A 1 142 ? 18.784 -12.666 5.535 1.00 61.19 142 ASP A CA 1
ATOM 1133 C C . ASP A 1 142 ? 18.442 -12.943 4.057 1.00 61.19 142 ASP A C 1
ATOM 1135 O O . ASP A 1 142 ? 17.333 -13.384 3.732 1.00 61.19 142 ASP A O 1
ATOM 1139 N N . SER A 1 143 ? 19.390 -12.642 3.161 1.00 61.12 143 SER A N 1
ATOM 1140 C CA . SER A 1 143 ? 19.167 -12.524 1.713 1.00 61.12 143 SER A CA 1
ATOM 1141 C C . SER A 1 143 ? 18.568 -13.779 1.086 1.00 61.12 143 SER A C 1
ATOM 1143 O O . SER A 1 143 ? 17.890 -13.687 0.066 1.00 61.12 143 SER A O 1
ATOM 1145 N N . ASP A 1 144 ? 18.773 -14.936 1.719 1.00 74.94 144 ASP A N 1
ATOM 1146 C CA . ASP A 1 144 ? 18.287 -16.240 1.275 1.00 74.94 144 ASP A CA 1
ATOM 1147 C C . ASP A 1 144 ? 16.754 -16.339 1.229 1.00 74.94 144 ASP A C 1
ATOM 1149 O O . ASP A 1 144 ? 16.212 -17.077 0.403 1.00 74.94 144 ASP A O 1
ATOM 1153 N N . VAL A 1 145 ? 16.040 -15.579 2.068 1.00 82.00 145 VAL A N 1
ATOM 1154 C CA . VAL A 1 145 ? 14.566 -15.592 2.106 1.00 82.00 145 VAL A CA 1
ATOM 1155 C C . VAL A 1 145 ? 13.965 -14.905 0.879 1.00 82.00 145 VAL A C 1
ATOM 1157 O O . VAL A 1 145 ? 12.918 -15.341 0.403 1.00 82.00 145 VAL A O 1
ATOM 1160 N N . TYR A 1 146 ? 14.639 -13.884 0.340 1.00 82.62 146 TYR A N 1
ATOM 1161 C CA . TYR A 1 146 ? 14.105 -13.017 -0.716 1.00 82.62 146 TYR A CA 1
ATOM 1162 C C . TYR A 1 146 ? 14.858 -13.108 -2.056 1.00 82.62 146 TYR A C 1
ATOM 1164 O O . TYR A 1 146 ? 14.728 -12.230 -2.911 1.00 82.62 146 TYR A O 1
ATOM 1172 N N . ILE A 1 147 ? 15.661 -14.159 -2.281 1.00 86.31 147 ILE A N 1
ATOM 1173 C CA . ILE A 1 147 ? 16.439 -14.330 -3.528 1.00 86.31 147 ILE A CA 1
ATOM 1174 C C . ILE A 1 147 ? 15.547 -14.236 -4.774 1.00 86.31 147 ILE A C 1
ATOM 1176 O O . ILE A 1 147 ? 15.945 -13.654 -5.790 1.00 86.31 147 ILE A O 1
ATOM 1180 N N . ASN A 1 148 ? 14.343 -14.810 -4.712 1.00 89.69 148 ASN A N 1
ATOM 1181 C CA . ASN A 1 148 ? 13.421 -14.831 -5.845 1.00 89.69 148 ASN A CA 1
ATOM 1182 C C . ASN A 1 148 ? 12.860 -13.434 -6.132 1.00 89.69 148 ASN A C 1
ATOM 1184 O O . ASN A 1 148 ? 12.809 -13.015 -7.286 1.00 89.69 148 ASN A O 1
ATOM 1188 N N . GLU A 1 149 ? 12.484 -12.706 -5.087 1.00 90.44 149 GLU A N 1
ATOM 1189 C CA . GLU A 1 149 ? 11.972 -11.343 -5.138 1.00 90.44 149 GLU A CA 1
ATOM 1190 C C . GLU A 1 149 ? 13.028 -10.377 -5.683 1.00 90.44 149 GLU A C 1
ATOM 1192 O O . GLU A 1 149 ? 12.735 -9.587 -6.580 1.00 90.44 149 GLU A O 1
ATOM 1197 N N . LEU A 1 150 ? 14.273 -10.478 -5.207 1.00 90.06 150 LEU A N 1
ATOM 1198 C CA . LEU A 1 150 ? 15.392 -9.674 -5.709 1.00 90.06 150 LEU A CA 1
ATOM 1199 C C . LEU A 1 150 ? 15.651 -9.949 -7.196 1.00 90.06 150 LEU A C 1
ATOM 1201 O O . LEU A 1 150 ? 15.751 -9.018 -7.995 1.00 90.06 150 LEU A O 1
ATOM 1205 N N . SER A 1 151 ? 15.665 -11.228 -7.585 1.00 91.69 151 SER A N 1
ATOM 1206 C CA . SER A 1 151 ? 15.837 -11.630 -8.986 1.00 91.69 151 SER A CA 1
ATOM 1207 C C . SER A 1 151 ? 14.702 -11.118 -9.887 1.00 91.69 151 SER A C 1
ATOM 1209 O O . SER A 1 151 ? 14.942 -10.723 -11.032 1.00 91.69 151 SER A O 1
ATOM 1211 N N . ASP A 1 152 ? 13.458 -11.107 -9.394 1.00 94.25 152 ASP A N 1
ATOM 1212 C CA . ASP A 1 152 ? 12.316 -10.555 -10.128 1.00 94.25 152 ASP A CA 1
ATOM 1213 C C . ASP A 1 152 ? 12.437 -9.037 -10.318 1.00 94.25 152 ASP A C 1
ATOM 1215 O O . ASP A 1 152 ? 12.210 -8.534 -11.424 1.00 94.25 152 ASP A O 1
ATOM 1219 N N . LEU A 1 153 ? 12.856 -8.313 -9.276 1.00 94.75 153 LEU A N 1
ATOM 1220 C CA . LEU A 1 153 ? 13.076 -6.868 -9.330 1.00 94.75 153 LEU A CA 1
ATOM 1221 C C . LEU A 1 153 ? 14.179 -6.485 -10.325 1.00 94.75 153 LEU A C 1
ATOM 1223 O O . LEU A 1 153 ? 13.972 -5.580 -11.140 1.00 94.75 153 LEU A O 1
ATOM 1227 N N . ASP A 1 154 ? 15.303 -7.205 -10.341 1.00 92.88 154 ASP A N 1
ATOM 1228 C CA . ASP A 1 154 ? 16.380 -6.991 -11.317 1.00 92.88 154 ASP A CA 1
ATOM 1229 C C . ASP A 1 154 ? 15.891 -7.182 -12.756 1.00 92.88 154 ASP A C 1
ATOM 1231 O O . ASP A 1 154 ? 16.127 -6.345 -13.638 1.00 92.88 154 ASP A O 1
ATOM 1235 N N . ARG A 1 155 ? 15.128 -8.254 -12.994 1.00 96.00 155 ARG A N 1
ATOM 1236 C CA . ARG A 1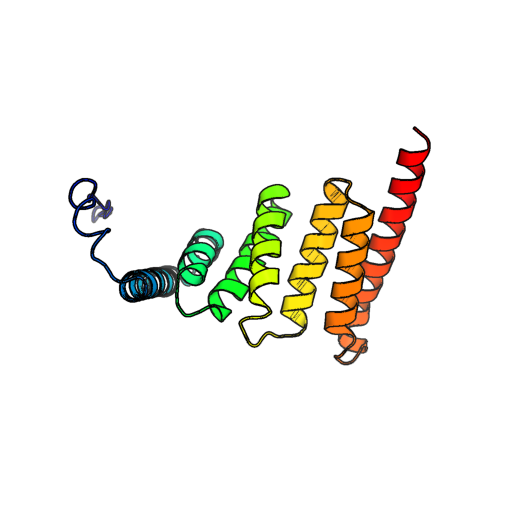 155 ? 14.519 -8.525 -14.299 1.00 96.00 155 ARG A CA 1
ATOM 1237 C C . ARG A 1 155 ? 13.559 -7.407 -14.712 1.00 96.00 155 ARG A C 1
ATOM 1239 O O . ARG A 1 155 ? 13.613 -6.946 -15.855 1.00 96.00 155 ARG A O 1
ATOM 1246 N N . LYS A 1 156 ? 12.689 -6.950 -13.806 1.00 96.50 156 LYS A N 1
ATOM 1247 C CA . LYS A 1 156 ? 11.748 -5.847 -14.063 1.00 96.50 156 LYS A CA 1
ATOM 1248 C C . LYS A 1 156 ? 12.472 -4.544 -14.380 1.00 96.50 156 LYS A C 1
ATOM 1250 O O . LYS A 1 156 ? 12.105 -3.872 -15.344 1.00 96.50 156 LYS A O 1
ATOM 1255 N N . MET A 1 157 ? 13.535 -4.209 -13.647 1.00 94.81 157 MET A N 1
ATOM 1256 C CA . MET A 1 157 ? 14.373 -3.048 -13.957 1.00 94.81 157 MET A CA 1
ATOM 1257 C C . MET A 1 157 ? 14.976 -3.145 -15.363 1.00 94.81 157 MET A C 1
ATOM 1259 O O . MET A 1 157 ? 14.905 -2.166 -16.108 1.00 94.81 157 MET A O 1
ATOM 1263 N N . GLY A 1 158 ? 15.487 -4.315 -15.760 1.00 94.38 158 GLY A N 1
ATOM 1264 C CA . GLY A 1 158 ? 15.980 -4.560 -17.121 1.00 94.38 158 GLY A CA 1
ATOM 1265 C C . GLY A 1 158 ? 14.937 -4.241 -18.199 1.00 94.38 158 GLY A C 1
ATOM 1266 O O . GLY A 1 158 ? 15.217 -3.475 -19.122 1.00 94.38 158 GLY A O 1
ATOM 1267 N N . ILE A 1 159 ? 13.702 -4.723 -18.020 1.00 94.00 159 ILE A N 1
ATOM 1268 C CA . ILE A 1 159 ? 12.576 -4.453 -18.934 1.00 94.00 159 ILE A CA 1
ATOM 1269 C C . ILE A 1 159 ? 12.291 -2.948 -19.047 1.00 94.00 159 ILE A C 1
ATOM 1271 O O . ILE A 1 159 ? 11.992 -2.448 -20.132 1.00 94.00 159 ILE A O 1
ATOM 1275 N N . THR A 1 160 ? 12.389 -2.193 -17.947 1.00 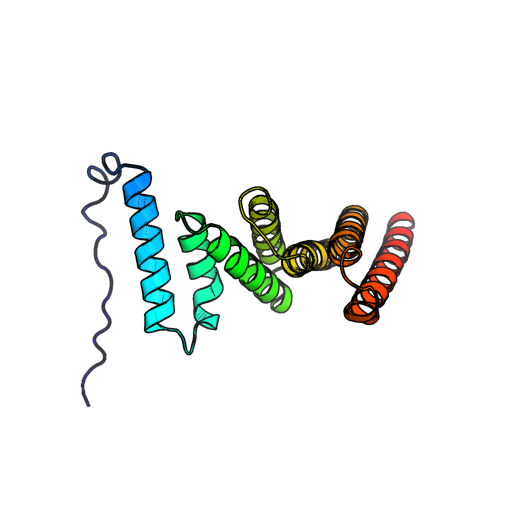93.00 160 THR A N 1
ATOM 1276 C CA . THR A 1 160 ? 12.149 -0.741 -18.003 1.00 93.00 160 THR A CA 1
ATOM 1277 C C . THR A 1 160 ? 13.198 0.016 -18.827 1.00 93.00 160 THR A C 1
ATOM 1279 O O . THR A 1 160 ? 12.865 1.044 -19.416 1.00 93.00 160 THR A O 1
ATOM 1282 N N . PHE A 1 161 ? 14.450 -0.457 -18.874 1.00 90.81 161 PHE A N 1
ATOM 1283 C CA . PHE A 1 161 ? 15.500 0.152 -19.698 1.00 90.81 161 PHE A CA 1
ATOM 1284 C C . PHE A 1 161 ? 15.295 -0.141 -21.184 1.00 90.81 161 PHE A C 1
ATOM 1286 O O . PHE A 1 161 ? 15.420 0.773 -21.996 1.00 90.81 161 PHE A O 1
ATOM 1293 N N . GLU A 1 162 ? 14.939 -1.382 -21.527 1.00 90.12 162 GLU A N 1
ATOM 1294 C CA . GLU A 1 162 ? 14.609 -1.780 -22.901 1.00 90.12 162 GLU A CA 1
ATOM 1295 C C . GLU A 1 162 ? 13.461 -0.927 -23.450 1.00 90.12 162 GLU A C 1
ATOM 1297 O O . GLU A 1 162 ? 13.627 -0.239 -24.455 1.00 90.12 162 GLU A O 1
ATOM 1302 N N . ARG A 1 163 ? 12.338 -0.872 -22.719 1.00 88.75 163 ARG A N 1
ATOM 1303 C CA . ARG A 1 163 ? 11.165 -0.095 -23.138 1.00 88.75 163 ARG A CA 1
ATOM 1304 C C . ARG A 1 163 ? 11.497 1.376 -23.335 1.00 88.75 163 ARG A C 1
ATOM 1306 O O . ARG A 1 163 ? 11.145 1.933 -24.366 1.00 88.75 163 ARG A O 1
ATOM 1313 N N . GLN A 1 164 ? 12.180 2.009 -22.382 1.00 87.94 164 GLN A N 1
ATOM 1314 C CA . GLN A 1 164 ? 12.538 3.422 -22.509 1.00 87.94 164 GLN A CA 1
ATOM 1315 C C . GLN A 1 164 ? 13.413 3.690 -23.743 1.00 87.94 164 GLN A C 1
ATOM 1317 O O . GLN A 1 164 ? 13.159 4.651 -24.463 1.00 87.94 164 GLN A O 1
ATOM 1322 N N . GLY A 1 165 ? 14.385 2.818 -24.024 1.00 84.31 165 GLY A N 1
ATOM 1323 C CA . GLY A 1 165 ? 15.239 2.936 -25.205 1.00 84.31 165 GLY A CA 1
ATOM 1324 C C . GLY A 1 165 ? 14.499 2.787 -26.540 1.00 84.31 165 GLY A C 1
ATOM 1325 O O . GLY A 1 165 ? 14.987 3.296 -27.548 1.00 84.31 165 GLY A O 1
ATOM 1326 N N . ASP A 1 166 ? 13.345 2.119 -26.563 1.00 76.31 166 ASP A N 1
ATOM 1327 C CA . ASP A 1 166 ? 12.475 2.044 -27.742 1.00 76.31 166 ASP A CA 1
ATOM 1328 C C . ASP A 1 166 ? 11.614 3.303 -27.908 1.00 76.31 166 ASP A C 1
ATOM 1330 O O . ASP A 1 166 ? 11.444 3.777 -29.031 1.00 76.31 166 ASP A O 1
ATOM 1334 N N . PHE A 1 167 ? 11.124 3.891 -26.808 1.00 70.69 167 PHE A N 1
ATOM 1335 C CA . PHE A 1 167 ? 10.391 5.165 -26.849 1.00 70.69 167 PHE A CA 1
ATOM 1336 C C . PHE A 1 167 ? 11.283 6.340 -27.255 1.00 70.69 167 PHE A C 1
ATOM 1338 O O . PHE A 1 167 ? 10.843 7.185 -28.025 1.00 70.69 167 PHE A O 1
ATOM 1345 N N . ASP A 1 168 ? 12.537 6.374 -26.799 1.00 75.25 168 ASP A N 1
ATOM 1346 C CA . ASP A 1 168 ? 13.481 7.445 -27.149 1.00 75.25 168 ASP A CA 1
ATOM 1347 C C . ASP A 1 168 ? 13.872 7.438 -28.648 1.00 75.25 168 ASP A C 1
ATOM 1349 O O . ASP A 1 168 ? 14.477 8.393 -29.137 1.00 75.25 168 ASP A O 1
ATOM 1353 N N . LYS A 1 169 ? 13.549 6.365 -29.388 1.00 63.62 169 LYS A N 1
ATOM 1354 C CA . LYS A 1 169 ? 13.843 6.204 -30.825 1.00 63.62 169 LYS A CA 1
ATOM 1355 C C . LYS A 1 169 ? 12.651 6.480 -31.756 1.00 63.62 169 LYS A C 1
ATOM 1357 O O . LYS A 1 169 ? 12.873 6.500 -32.969 1.00 63.62 169 LYS A O 1
ATOM 1362 N N . ALA A 1 170 ? 11.430 6.621 -31.231 1.00 57.16 170 ALA A N 1
ATOM 1363 C CA . ALA A 1 170 ? 10.183 6.783 -31.997 1.00 57.16 170 ALA A CA 1
ATOM 1364 C C . ALA A 1 170 ? 9.818 8.259 -32.221 1.00 57.16 170 ALA A C 1
ATOM 1366 O O . ALA A 1 170 ? 9.282 8.559 -33.314 1.00 57.16 170 ALA A O 1
#

Sequence (170 aa):
MPGNITYTFRHVLVSDAVYGTMLKQERSTLHLFVAQAIEHLYSDRIDGYVEILANHYLRSPQLDRALHYMILAGQRAANNYANEQARQHFVTALGLLSKVVYQPSQAFEIHHGLGDVLMLVGEYQASRTHYKSAMEAIEVEDSDVYINELSDLDRKMGITFERQGDFDKA

pLDDT: mean 87.54, std 17.74, range [39.12, 98.81]

Radius of gyration: 20.17 Å; chains: 1; bounding box: 58×40×50 Å

Secondary structure (DSSP, 8-state):
-----------SSS-STTTTTS-HHHHHHHHHHHHHHHHHHTGGGGGGGHHHHHHHHHTSS-HHHHHHHHHHHHHHHHHTT-HHHHHHHHHHHHHHHTTS---HHHHHHHHHHHHHHHHHTT-HHHHHHHHHHHHHHHTTS-GGGSHHHHHHHHHHHHHHHHHHHHHTT-

Foldseek 3Di:
DDDDDPPDDDDPDDPDVVVVVDDLQNQQVVLVVVLVVCCVVQVVPCVVCLVVNLVSCLSHPNLVSVLVSLLVQLVVCVVVVVLVSNLVSLVSSVVSPVVDDDALVSLLSSLQSNLSSCVVVLVLVSSLVSLVSSCVSPVVDDCVVCVVVNVVSVVSNVVSVVVVVVVVVD